Protein AF-A0A353V3M2-F1 (afdb_monomer_lite)

Secondary structure (DSSP, 8-state):
--------TTHHHH-PPPPGGGSPPPPP------HHHHHHHHHHHHHHHHTTT-------EEE-SS-EEE-

Structure (mmCIF, N/CA/C/O backbone):
data_AF-A0A353V3M2-F1
#
_entry.id   AF-A0A353V3M2-F1
#
loop_
_atom_site.group_PDB
_atom_site.id
_atom_site.type_symbol
_atom_site.label_atom_id
_atom_site.label_alt_id
_atom_site.label_comp_id
_atom_site.label_asym_id
_atom_site.label_entity_id
_atom_site.label_seq_id
_atom_site.pdbx_PDB_ins_code
_atom_site.Cartn_x
_atom_site.Cartn_y
_atom_site.Cartn_z
_atom_site.occupancy
_atom_site.B_iso_or_equiv
_atom_site.auth_seq_id
_atom_site.auth_comp_id
_atom_site.auth_asym_id
_atom_site.auth_atom_id
_atom_site.pdbx_PDB_model_num
ATOM 1 N N . TRP A 1 1 ? 11.050 18.488 -30.982 1.00 39.41 1 TRP A N 1
ATOM 2 C CA . TRP A 1 1 ? 12.243 17.786 -31.479 1.00 39.41 1 TRP A CA 1
ATOM 3 C C . TRP A 1 1 ? 12.106 16.322 -31.109 1.00 39.41 1 TRP A C 1
ATOM 5 O O . TRP A 1 1 ? 12.107 16.016 -29.927 1.00 39.41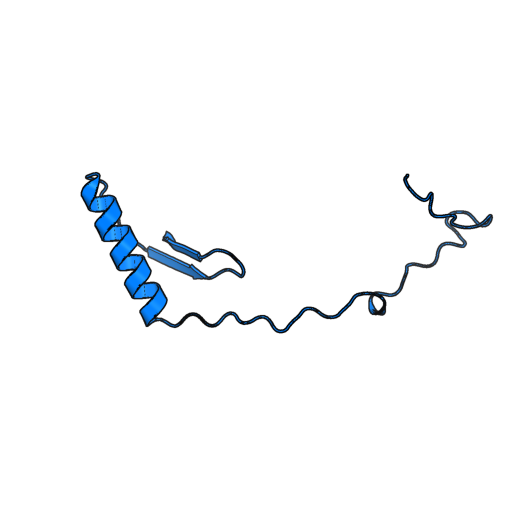 1 TRP A O 1
ATOM 15 N N . GLN A 1 2 ? 11.865 15.451 -32.087 1.00 39.41 2 GLN A N 1
ATOM 16 C CA . GLN A 1 2 ? 12.035 14.005 -31.932 1.00 39.41 2 GLN A CA 1
ATOM 17 C C . GLN A 1 2 ? 13.241 13.642 -32.790 1.00 39.41 2 GLN A C 1
ATOM 19 O O . GLN A 1 2 ? 13.241 13.930 -33.985 1.00 39.41 2 GLN A O 1
ATOM 24 N N . GLU A 1 3 ? 14.281 13.094 -32.169 1.00 55.72 3 GLU A N 1
ATOM 25 C CA . GLU A 1 3 ? 15.406 12.515 -32.895 1.00 55.72 3 GLU A CA 1
ATOM 26 C C . GLU A 1 3 ? 14.905 11.243 -33.580 1.00 55.72 3 GLU A C 1
ATOM 28 O O . GLU A 1 3 ? 14.518 10.272 -32.930 1.00 55.72 3 GLU A O 1
ATOM 33 N N . THR A 1 4 ? 14.839 11.272 -34.908 1.00 53.78 4 THR A N 1
ATOM 34 C CA . THR A 1 4 ? 14.634 10.074 -35.719 1.00 53.78 4 THR A CA 1
ATOM 35 C C . THR A 1 4 ? 15.845 9.173 -35.531 1.00 53.78 4 THR A C 1
ATOM 37 O O . THR A 1 4 ? 16.952 9.538 -35.922 1.00 53.78 4 THR A O 1
ATOM 40 N N . PHE A 1 5 ? 15.636 8.018 -34.903 1.00 62.97 5 PHE A N 1
ATOM 41 C CA . PHE A 1 5 ? 16.670 7.006 -34.731 1.00 62.97 5 PHE A CA 1
ATOM 42 C C . PHE A 1 5 ? 17.017 6.429 -36.112 1.00 62.97 5 PHE A C 1
ATOM 44 O O . PHE A 1 5 ? 16.172 5.803 -36.753 1.00 62.97 5 PHE A O 1
ATOM 51 N N . ASP A 1 6 ? 18.222 6.711 -36.607 1.00 61.41 6 ASP A N 1
ATOM 52 C CA . ASP A 1 6 ? 18.713 6.205 -37.891 1.00 61.41 6 ASP A CA 1
ATOM 53 C C . ASP A 1 6 ? 19.169 4.748 -37.720 1.00 61.41 6 ASP A C 1
ATOM 55 O O . ASP A 1 6 ? 20.144 4.464 -37.025 1.00 61.41 6 ASP A O 1
ATOM 59 N N . PHE A 1 7 ? 18.438 3.816 -38.332 1.00 60.97 7 PHE A N 1
ATOM 60 C CA . PHE A 1 7 ? 18.732 2.381 -38.280 1.00 60.97 7 PHE A CA 1
ATOM 61 C C . PHE A 1 7 ? 19.760 1.930 -39.338 1.00 60.97 7 PHE A C 1
ATOM 63 O O . PHE A 1 7 ? 20.041 0.736 -39.449 1.00 60.97 7 PHE A O 1
ATOM 70 N N . GLY A 1 8 ? 20.348 2.860 -40.101 1.00 61.78 8 GLY A N 1
ATOM 71 C CA . GLY A 1 8 ? 21.293 2.560 -41.175 1.00 61.78 8 GLY A CA 1
ATOM 72 C C . GLY A 1 8 ? 20.628 1.964 -42.425 1.00 61.78 8 GLY A C 1
ATOM 73 O O . GLY A 1 8 ? 19.474 1.537 -42.423 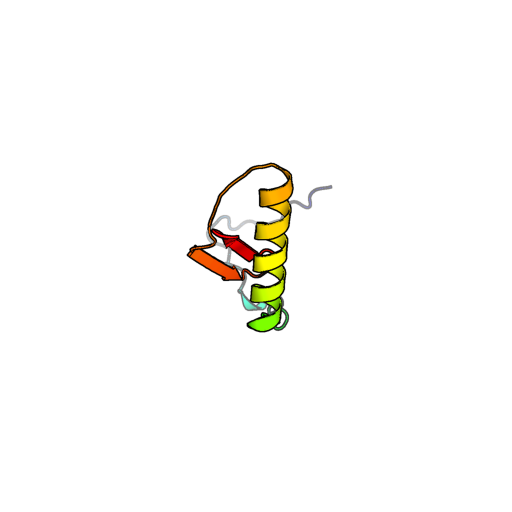1.00 61.78 8 GLY A O 1
ATOM 74 N N . GLN A 1 9 ? 21.366 1.917 -43.539 1.00 62.53 9 GLN A N 1
ATOM 75 C CA . GLN A 1 9 ? 20.829 1.542 -44.861 1.00 62.53 9 GLN A CA 1
ATOM 76 C C . GLN A 1 9 ? 20.554 0.036 -45.071 1.00 62.53 9 GLN A C 1
ATOM 78 O O . GLN A 1 9 ? 20.216 -0.372 -46.178 1.00 62.53 9 GLN A O 1
ATOM 83 N N . GLY A 1 10 ? 20.685 -0.800 -44.037 1.00 61.38 10 GLY A N 1
ATOM 84 C CA . GLY A 1 10 ? 20.481 -2.254 -44.126 1.00 61.38 10 GLY A CA 1
ATOM 85 C C . GLY A 1 10 ? 19.066 -2.739 -43.786 1.00 61.38 10 GLY A C 1
ATOM 86 O O . GLY A 1 10 ? 18.827 -3.944 -43.749 1.00 61.38 10 GLY A O 1
ATOM 87 N N . GLY A 1 11 ? 18.125 -1.828 -43.513 1.00 62.25 11 GLY A N 1
ATOM 88 C CA . GLY A 1 11 ? 16.751 -2.187 -43.149 1.00 62.25 11 GLY A CA 1
ATOM 89 C C . GLY A 1 11 ? 16.674 -3.081 -41.902 1.00 62.25 11 GLY A C 1
ATOM 90 O O . GLY A 1 11 ? 17.563 -3.073 -41.052 1.00 62.25 11 GLY A O 1
ATOM 91 N N . ALA A 1 12 ? 15.607 -3.877 -41.790 1.00 58.41 12 ALA A N 1
ATOM 92 C CA . ALA A 1 12 ? 15.398 -4.788 -40.659 1.00 58.41 12 ALA A CA 1
ATOM 93 C C . ALA A 1 12 ? 16.496 -5.866 -40.511 1.00 58.41 12 ALA A C 1
ATOM 95 O O . ALA A 1 12 ? 16.653 -6.412 -39.424 1.00 58.41 12 ALA A O 1
ATOM 96 N N . GLU A 1 13 ? 17.266 -6.153 -41.569 1.00 60.25 13 GLU A N 1
ATOM 97 C CA . GLU A 1 13 ? 18.342 -7.158 -41.563 1.00 60.25 13 GLU A CA 1
ATOM 98 C C . GLU A 1 13 ? 19.624 -6.676 -40.861 1.00 60.25 13 GLU A C 1
ATOM 100 O O . GLU A 1 13 ? 20.393 -7.496 -40.362 1.00 60.25 13 GLU A O 1
ATOM 105 N N . ALA A 1 14 ? 19.847 -5.359 -40.770 1.00 67.06 14 ALA A N 1
ATOM 106 C CA . ALA A 1 14 ? 20.982 -4.774 -40.045 1.00 67.06 14 ALA A CA 1
ATOM 107 C C . ALA A 1 14 ? 20.642 -4.355 -38.603 1.00 67.06 14 ALA A C 1
ATOM 109 O O . ALA A 1 14 ? 21.537 -4.006 -37.830 1.00 67.06 14 ALA A O 1
ATOM 110 N N . PHE A 1 15 ? 19.362 -4.386 -38.223 1.00 70.69 15 PHE A N 1
ATOM 111 C CA . PHE A 1 15 ? 18.934 -4.010 -36.883 1.00 70.69 15 PHE A CA 1
ATOM 112 C C . PHE A 1 15 ? 19.250 -5.118 -35.873 1.00 70.69 15 PHE A C 1
ATOM 114 O O . PHE A 1 15 ? 18.639 -6.185 -35.872 1.00 70.69 15 PHE A O 1
ATOM 121 N N . GLN A 1 16 ? 20.194 -4.850 -34.973 1.00 76.19 16 GLN A N 1
ATOM 122 C CA . GLN A 1 16 ? 20.468 -5.709 -33.824 1.00 76.19 16 GLN A CA 1
ATOM 123 C C . GLN A 1 16 ? 19.686 -5.215 -32.609 1.00 76.19 16 GLN A C 1
ATOM 125 O O . GLN A 1 16 ? 19.731 -4.030 -32.273 1.00 76.19 16 GLN A O 1
ATOM 130 N N . LEU A 1 17 ? 18.986 -6.127 -31.926 1.00 82.06 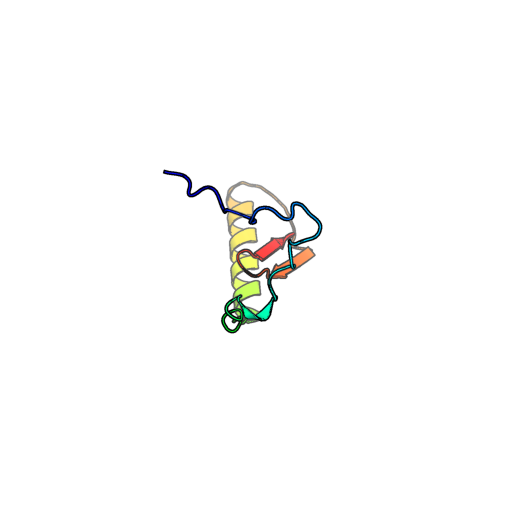17 LEU A N 1
ATOM 131 C CA . LEU A 1 17 ? 18.260 -5.787 -30.708 1.00 82.06 17 LEU A CA 1
ATOM 132 C C . LEU A 1 17 ? 19.257 -5.282 -29.647 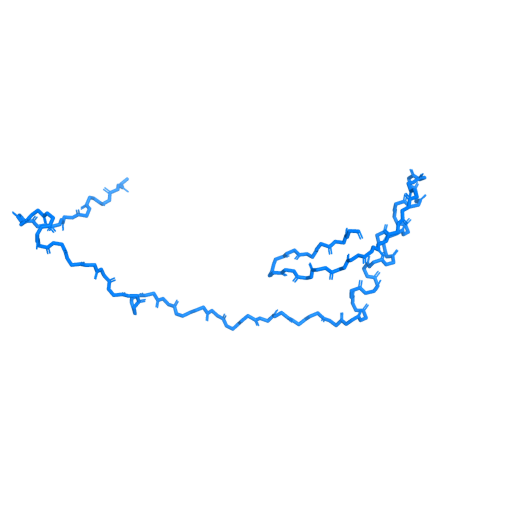1.00 82.06 17 LEU A C 1
ATOM 134 O O . LEU A 1 17 ? 20.209 -6.001 -29.326 1.00 82.06 17 LEU A O 1
ATOM 138 N N . PRO A 1 18 ? 19.057 -4.078 -29.081 1.00 85.06 18 PRO A N 1
ATOM 139 C CA . PRO A 1 18 ? 19.942 -3.567 -28.048 1.00 85.06 18 PRO A CA 1
ATOM 140 C C . PRO A 1 18 ? 19.951 -4.505 -26.830 1.00 85.06 18 PRO A C 1
ATOM 142 O O . PRO A 1 18 ? 18.892 -4.987 -26.412 1.00 85.06 18 PRO A O 1
ATOM 145 N N . PRO A 1 19 ? 21.125 -4.770 -26.230 1.00 88.69 19 PRO A N 1
ATOM 146 C CA . PRO A 1 19 ? 21.209 -5.649 -25.076 1.00 88.69 19 PRO A CA 1
ATOM 147 C C . PRO A 1 19 ? 20.541 -5.009 -23.853 1.00 88.69 19 PRO A C 1
ATOM 149 O O . PRO A 1 19 ? 20.704 -3.819 -23.581 1.00 88.69 19 PRO A O 1
ATOM 152 N N . VAL A 1 20 ? 19.861 -5.827 -23.042 1.00 89.12 20 VAL A N 1
ATOM 153 C CA . VAL A 1 20 ? 19.208 -5.387 -21.790 1.00 89.12 20 VAL A CA 1
ATOM 154 C C . VAL A 1 20 ? 20.183 -4.780 -20.772 1.00 89.12 20 VAL A C 1
ATOM 156 O O . VAL A 1 20 ? 19.763 -4.032 -19.896 1.00 89.12 20 VAL A O 1
ATOM 159 N N . GLY A 1 21 ? 21.487 -5.048 -20.910 1.00 92.56 21 GLY A N 1
ATOM 160 C CA . GLY A 1 21 ? 22.549 -4.464 -20.082 1.00 92.56 21 GLY A CA 1
ATOM 161 C C . GLY A 1 21 ? 22.743 -2.953 -20.254 1.00 92.56 21 GLY A C 1
ATOM 162 O O . GLY A 1 21 ? 23.477 -2.352 -19.478 1.00 92.56 21 GLY A O 1
ATOM 163 N N . LEU A 1 22 ? 22.083 -2.327 -21.235 1.00 92.12 22 LEU A N 1
ATOM 164 C CA . LEU A 1 22 ? 22.018 -0.865 -21.347 1.00 92.12 22 LEU A CA 1
ATOM 165 C C . LEU A 1 22 ? 21.071 -0.236 -20.311 1.00 92.12 22 LEU A C 1
ATOM 167 O O . LEU A 1 22 ? 21.140 0.968 -20.062 1.00 92.12 22 LEU A O 1
ATOM 171 N N . LEU A 1 23 ? 20.178 -1.029 -19.710 1.00 94.38 23 LEU A N 1
ATOM 172 C CA . LEU A 1 23 ? 19.273 -0.563 -18.667 1.00 94.38 23 LEU A CA 1
ATOM 173 C C . LEU A 1 23 ? 20.007 -0.465 -17.328 1.00 94.38 23 LEU A C 1
ATOM 175 O O . LEU A 1 23 ? 20.818 -1.318 -16.969 1.00 94.38 23 LEU A O 1
ATOM 179 N N . LYS A 1 24 ? 19.670 0.561 -16.544 1.00 94.06 24 LYS A N 1
ATOM 180 C CA . LYS A 1 24 ? 20.111 0.634 -15.148 1.00 94.06 24 LYS A CA 1
ATOM 181 C C . LYS A 1 24 ? 19.378 -0.444 -14.339 1.00 94.06 24 LYS A C 1
ATOM 183 O O . LYS A 1 24 ? 18.165 -0.586 -14.517 1.00 94.06 24 LYS A O 1
ATOM 188 N N . PRO A 1 25 ? 20.065 -1.174 -13.442 1.00 91.56 25 PRO A N 1
ATOM 189 C CA . PRO A 1 25 ? 19.388 -2.101 -12.547 1.00 91.56 25 PRO A CA 1
ATOM 190 C C . PRO A 1 25 ? 18.384 -1.336 -11.668 1.00 91.56 25 PRO A C 1
ATOM 192 O O . PRO A 1 25 ? 18.617 -0.162 -11.355 1.00 91.56 25 PRO A O 1
ATOM 195 N N . PRO A 1 26 ? 17.268 -1.970 -11.268 1.00 89.12 26 PRO A N 1
ATOM 196 C CA . PRO A 1 26 ? 16.320 -1.336 -10.366 1.00 89.12 26 PRO A CA 1
ATOM 197 C C . PRO A 1 26 ? 17.008 -1.003 -9.040 1.00 89.12 26 PRO A C 1
ATOM 199 O O . PRO A 1 26 ? 17.871 -1.746 -8.564 1.00 89.12 26 PRO A O 1
ATOM 202 N N . ALA A 1 27 ? 16.607 0.111 -8.429 1.00 88.38 27 ALA A N 1
ATOM 203 C CA . ALA A 1 27 ? 16.988 0.385 -7.052 1.00 88.38 27 ALA A CA 1
ATOM 204 C C . ALA A 1 27 ? 16.459 -0.740 -6.137 1.00 88.38 27 ALA A C 1
ATOM 206 O O . ALA A 1 27 ? 15.424 -1.339 -6.455 1.00 88.38 27 ALA A O 1
ATOM 207 N N . PRO A 1 28 ? 17.133 -1.036 -5.009 1.00 84.12 28 PRO A N 1
ATOM 208 C CA . PRO A 1 28 ? 16.628 -1.993 -4.034 1.00 84.12 28 PRO A CA 1
ATOM 209 C C . PRO A 1 28 ? 15.184 -1.653 -3.651 1.00 84.12 28 PRO A C 1
ATOM 211 O O . PRO A 1 28 ? 14.894 -0.537 -3.221 1.00 84.12 28 PRO A O 1
ATOM 214 N N . ALA A 1 29 ? 14.272 -2.605 -3.835 1.00 75.19 29 ALA A N 1
ATOM 215 C CA . ALA A 1 29 ? 12.883 -2.423 -3.447 1.00 75.19 29 ALA A CA 1
ATOM 216 C C . ALA A 1 29 ? 12.763 -2.581 -1.927 1.00 75.19 29 ALA A C 1
ATOM 218 O O . ALA A 1 29 ? 12.913 -3.681 -1.394 1.00 75.19 29 ALA A O 1
ATOM 219 N N . GLU A 1 30 ? 12.469 -1.493 -1.219 1.00 70.31 30 GLU A N 1
ATOM 220 C CA . GLU A 1 30 ? 12.109 -1.562 0.196 1.00 70.31 30 GLU A CA 1
ATOM 221 C C . GLU A 1 30 ? 10.600 -1.748 0.340 1.00 70.31 30 GLU A C 1
ATOM 223 O O . GLU A 1 30 ? 9.846 -0.801 0.546 1.00 70.31 30 GLU A O 1
ATOM 228 N N . LEU A 1 31 ? 10.143 -2.998 0.254 1.00 66.56 31 LEU A N 1
ATOM 229 C CA . LEU A 1 31 ? 8.788 -3.347 0.673 1.00 66.56 31 LEU A CA 1
ATOM 230 C C . LEU A 1 31 ? 8.806 -3.771 2.147 1.00 66.56 31 LEU A C 1
ATOM 232 O O . LEU A 1 31 ? 8.630 -4.940 2.480 1.00 66.56 31 LEU A O 1
ATOM 236 N N . LYS A 1 32 ? 9.090 -2.830 3.050 1.00 74.69 32 LYS A N 1
ATOM 237 C CA . LYS A 1 32 ? 9.040 -3.087 4.495 1.00 74.69 32 LYS A CA 1
ATOM 238 C C . LYS A 1 32 ? 7.865 -2.335 5.099 1.00 74.69 32 LYS A C 1
ATOM 240 O O . LYS A 1 32 ? 7.983 -1.169 5.453 1.00 74.69 32 LYS A O 1
ATOM 245 N N . ARG A 1 33 ? 6.725 -3.019 5.189 1.00 86.31 33 ARG A N 1
ATOM 246 C CA . ARG A 1 33 ? 5.610 -2.626 6.055 1.00 86.31 33 ARG A CA 1
ATOM 247 C C . ARG A 1 33 ? 5.500 -3.636 7.174 1.00 86.31 33 ARG A C 1
ATOM 249 O O . ARG A 1 33 ? 5.526 -4.839 6.906 1.00 86.31 33 ARG A O 1
ATOM 256 N N . THR A 1 34 ? 5.411 -3.162 8.408 1.00 92.12 34 THR A N 1
ATOM 257 C CA . THR A 1 34 ? 5.201 -4.070 9.533 1.00 92.12 34 THR A CA 1
ATOM 258 C C . THR A 1 34 ? 3.738 -4.485 9.602 1.00 92.12 34 THR A C 1
ATOM 260 O O . THR A 1 34 ? 2.845 -3.837 9.047 1.00 92.12 34 THR A O 1
ATOM 263 N N . ARG A 1 35 ? 3.474 -5.601 10.280 1.00 91.56 35 ARG A N 1
ATOM 264 C CA . ARG A 1 35 ? 2.105 -6.078 10.473 1.00 91.56 35 ARG A CA 1
ATOM 265 C C . ARG A 1 35 ? 1.291 -5.088 11.304 1.00 91.56 35 ARG A C 1
ATOM 267 O O . ARG A 1 35 ? 0.108 -4.907 11.037 1.00 91.56 35 ARG A O 1
ATOM 274 N N . GLU A 1 36 ? 1.940 -4.439 12.259 1.00 95.19 36 GLU A N 1
ATOM 275 C CA . GLU A 1 36 ? 1.371 -3.425 13.141 1.00 95.19 36 GLU A CA 1
ATOM 276 C C . GLU A 1 36 ? 0.941 -2.191 12.335 1.00 95.19 36 GLU A C 1
ATOM 278 O O . GLU A 1 36 ? -0.219 -1.801 12.402 1.00 95.19 36 GLU A O 1
ATOM 283 N N . GLU A 1 37 ? 1.806 -1.657 11.459 1.00 95.50 37 GLU A N 1
ATOM 284 C CA . GLU A 1 37 ? 1.453 -0.519 10.591 1.00 95.50 37 GLU A CA 1
ATOM 285 C C . GLU A 1 37 ? 0.225 -0.809 9.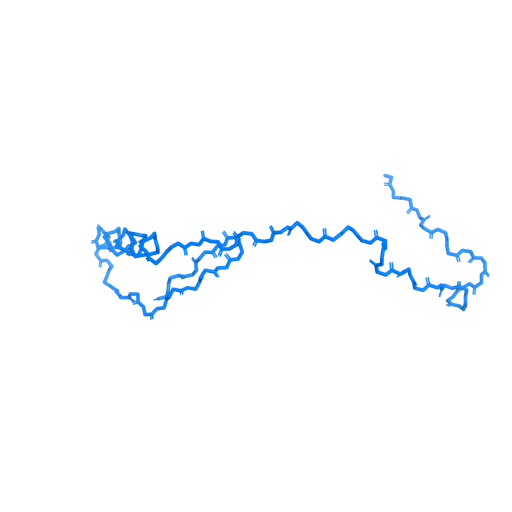714 1.00 95.50 37 GLU A C 1
ATOM 287 O O . GLU A 1 37 ? -0.617 0.064 9.479 1.00 95.50 37 GLU A O 1
ATOM 292 N N . LEU A 1 38 ? 0.129 -2.035 9.190 1.00 96.06 38 LEU A N 1
ATOM 293 C CA . LEU A 1 38 ? -0.996 -2.452 8.358 1.00 96.06 38 LEU A CA 1
ATOM 294 C C . LEU A 1 38 ? -2.290 -2.564 9.169 1.00 96.06 38 LEU A C 1
ATOM 296 O O . LEU A 1 38 ? -3.348 -2.194 8.655 1.00 96.06 38 LEU A O 1
ATOM 300 N N . GLN A 1 39 ? -2.208 -3.043 10.413 1.00 95.50 39 GLN A N 1
ATOM 301 C CA . GLN A 1 39 ? -3.343 -3.143 11.329 1.00 95.50 39 GLN A CA 1
ATOM 302 C C . GLN A 1 39 ? -3.847 -1.765 11.753 1.00 95.50 39 GLN A C 1
ATOM 304 O O . GLN A 1 39 ? -5.040 -1.506 11.617 1.00 95.50 39 GLN A O 1
ATOM 309 N N . ASP A 1 40 ? -2.958 -0.856 12.150 1.00 97.12 40 ASP A N 1
ATOM 310 C CA . ASP A 1 40 ? -3.326 0.509 12.545 1.00 97.12 40 ASP A CA 1
ATOM 311 C C . ASP A 1 40 ? -4.059 1.240 11.411 1.00 97.12 40 ASP A C 1
ATOM 313 O O . ASP A 1 40 ? -5.085 1.898 11.612 1.00 97.12 40 ASP A O 1
ATOM 317 N N . LYS A 1 41 ? -3.572 1.079 10.174 1.00 96.94 41 LYS A N 1
ATOM 318 C CA . LYS A 1 41 ? -4.241 1.610 8.978 1.00 96.94 41 LYS A CA 1
ATOM 319 C C . LYS A 1 41 ? -5.600 0.955 8.734 1.00 96.94 41 LYS A C 1
ATOM 321 O O . LYS A 1 41 ? -6.551 1.666 8.414 1.00 96.94 41 LYS A O 1
ATOM 326 N N . ALA A 1 42 ? -5.708 -0.363 8.898 1.00 96.56 42 ALA A N 1
ATOM 327 C CA . ALA A 1 42 ? -6.977 -1.077 8.766 1.00 96.56 42 ALA A CA 1
ATOM 328 C C . ALA A 1 42 ? -8.015 -0.568 9.781 1.00 96.56 42 ALA A C 1
ATOM 330 O O . ALA A 1 42 ? -9.174 -0.344 9.430 1.00 96.56 42 ALA A O 1
ATOM 331 N N . GLU A 1 43 ? -7.606 -0.320 11.026 1.00 95.75 43 GLU A N 1
ATOM 332 C CA . GLU A 1 43 ? -8.479 0.256 12.051 1.00 95.75 43 GLU A CA 1
ATOM 333 C C . GLU A 1 43 ? -8.932 1.668 11.687 1.00 95.75 43 GLU A C 1
ATOM 335 O O . GLU A 1 43 ? -10.121 1.980 11.789 1.00 95.75 43 GLU A O 1
ATOM 340 N N . ALA A 1 44 ? -8.010 2.505 11.205 1.00 96.88 44 ALA A N 1
ATOM 341 C CA . ALA A 1 44 ? -8.325 3.858 10.768 1.00 96.88 44 ALA A CA 1
ATOM 342 C C . ALA A 1 44 ? -9.351 3.869 9.623 1.00 96.88 44 ALA A C 1
ATOM 344 O O . ALA A 1 44 ? -10.294 4.659 9.668 1.00 96.88 44 ALA A O 1
ATOM 345 N N . ILE A 1 45 ? -9.205 2.977 8.635 1.00 96.44 45 ILE A N 1
ATOM 346 C CA . ILE A 1 45 ? -10.165 2.826 7.530 1.00 96.44 45 ILE A CA 1
ATOM 347 C C . ILE A 1 45 ? -11.543 2.440 8.075 1.00 96.44 45 ILE A C 1
ATOM 349 O O . ILE A 1 45 ? -12.523 3.120 7.774 1.00 96.44 45 ILE A O 1
ATOM 353 N N . ARG A 1 46 ? -11.624 1.407 8.927 1.00 95.06 46 ARG A N 1
ATOM 354 C CA . ARG A 1 46 ? -12.897 0.964 9.525 1.00 95.06 46 ARG A CA 1
ATOM 355 C C . ARG A 1 46 ? -13.587 2.083 10.299 1.00 95.06 46 ARG A C 1
ATOM 357 O O . ARG A 1 46 ? -14.772 2.319 10.090 1.00 95.06 46 ARG A O 1
ATOM 364 N N . ARG A 1 47 ? -12.845 2.798 11.150 1.00 95.50 47 ARG A N 1
ATOM 365 C CA . ARG A 1 47 ? -13.396 3.909 11.937 1.00 95.50 47 ARG A CA 1
ATOM 366 C C . ARG A 1 47 ? -13.925 5.022 11.037 1.00 95.50 47 ARG A C 1
ATOM 368 O O . ARG A 1 47 ? -15.014 5.524 11.277 1.00 95.50 47 ARG A O 1
ATOM 375 N N . ARG A 1 48 ? -13.182 5.389 9.988 1.00 97.00 48 ARG A N 1
ATOM 376 C CA . ARG A 1 48 ? -13.630 6.425 9.049 1.00 97.00 48 ARG A CA 1
ATOM 377 C C . ARG A 1 48 ? -14.876 6.015 8.281 1.00 97.00 48 ARG A C 1
ATOM 379 O O . ARG A 1 48 ? -15.746 6.851 8.126 1.00 97.00 48 ARG A O 1
ATOM 386 N N . LEU A 1 49 ? -15.000 4.762 7.848 1.00 96.81 49 LEU A N 1
ATOM 387 C CA . LEU A 1 49 ? -16.218 4.285 7.183 1.00 96.81 49 LEU A CA 1
ATOM 388 C C . LEU A 1 49 ? -17.442 4.335 8.112 1.00 96.81 49 LEU A C 1
ATOM 390 O O . LEU A 1 49 ? -18.508 4.777 7.688 1.00 96.81 49 LEU A O 1
ATOM 394 N N . GLN A 1 50 ? -17.270 3.984 9.390 1.00 96.69 50 GLN A N 1
ATOM 395 C CA . GLN A 1 50 ? -18.338 4.068 10.393 1.00 96.69 50 GLN A CA 1
ATOM 396 C C . GLN A 1 50 ? -18.855 5.498 10.608 1.00 96.69 50 GLN A C 1
ATOM 398 O O . GLN A 1 50 ? -20.047 5.675 10.838 1.00 96.69 50 GLN A O 1
ATOM 403 N N . GLU A 1 51 ? -18.000 6.522 10.492 1.00 97.31 51 GLU A N 1
ATOM 404 C CA . GLU A 1 51 ? -18.417 7.936 10.572 1.00 97.31 51 GLU A CA 1
ATOM 405 C C . GLU A 1 51 ? -19.403 8.334 9.457 1.00 97.31 51 GLU A C 1
ATOM 407 O O . GLU A 1 51 ? -20.134 9.309 9.612 1.00 97.31 51 GLU A O 1
ATOM 412 N N . PHE A 1 52 ? -19.447 7.577 8.358 1.00 97.75 52 PHE A N 1
ATOM 413 C CA . PHE A 1 52 ? -20.396 7.748 7.254 1.00 97.75 52 PHE A CA 1
ATOM 414 C C . PHE A 1 52 ? -21.509 6.689 7.256 1.00 97.75 52 PHE A C 1
ATOM 416 O O . PHE A 1 52 ? -22.156 6.495 6.230 1.00 97.75 52 PHE A O 1
ATOM 423 N N . GLU A 1 53 ? -21.704 5.973 8.370 1.00 96.69 53 GLU A N 1
ATOM 424 C CA . GLU A 1 53 ? -22.693 4.889 8.501 1.00 96.69 53 GLU A CA 1
ATOM 425 C C . GLU A 1 53 ? -22.472 3.739 7.494 1.00 96.69 53 GLU A C 1
ATOM 427 O O . GLU A 1 53 ? -23.390 2.991 7.157 1.00 96.69 53 GLU A O 1
ATOM 432 N N . VAL A 1 54 ? -21.232 3.572 7.013 1.00 97.00 54 VAL A N 1
ATOM 433 C CA . VAL A 1 54 ? -20.850 2.483 6.107 1.00 97.00 54 VAL A CA 1
ATOM 434 C C . VAL A 1 54 ? -20.305 1.313 6.919 1.00 97.00 54 VAL A C 1
ATOM 436 O O . VAL A 1 54 ? -19.207 1.371 7.480 1.00 97.00 54 VAL A O 1
ATOM 439 N N . GLU A 1 55 ? -21.062 0.218 6.948 1.00 91.44 55 GLU A N 1
ATOM 440 C CA . GLU A 1 55 ? -20.645 -1.034 7.575 1.00 91.44 55 GLU A CA 1
ATOM 441 C C . GLU A 1 55 ? -19.826 -1.907 6.617 1.00 91.44 55 GLU A C 1
ATOM 443 O O . GLU A 1 55 ? -20.172 -2.100 5.451 1.00 91.44 55 GLU A O 1
ATOM 448 N N . GLY A 1 56 ? -18.732 -2.477 7.123 1.00 88.81 56 GLY A N 1
ATOM 449 C CA . GLY A 1 56 ? -17.860 -3.345 6.345 1.00 88.81 56 GLY A CA 1
ATOM 450 C C . GLY A 1 56 ? -16.772 -3.992 7.193 1.00 88.81 56 GLY A C 1
ATOM 451 O O . GLY A 1 56 ? -16.497 -3.583 8.324 1.00 88.81 56 GLY A O 1
ATOM 452 N N . ARG A 1 57 ? -16.134 -5.022 6.637 1.00 92.81 57 ARG A N 1
ATOM 453 C CA . ARG A 1 57 ? -14.989 -5.700 7.251 1.00 92.81 57 ARG A CA 1
ATOM 454 C C . ARG A 1 57 ? -13.879 -5.846 6.227 1.00 92.81 57 ARG A C 1
ATOM 456 O O . ARG A 1 57 ? -14.159 -6.182 5.086 1.00 92.81 57 ARG A O 1
ATOM 463 N N . ILE A 1 58 ? -12.646 -5.654 6.680 1.00 94.56 58 ILE A N 1
ATOM 464 C CA . ILE A 1 58 ? -11.461 -5.924 5.870 1.00 94.56 58 ILE A CA 1
ATOM 465 C C . ILE A 1 58 ? -11.197 -7.431 5.922 1.00 94.56 58 ILE A C 1
ATOM 467 O O . ILE A 1 58 ? -10.984 -7.986 7.003 1.00 94.56 58 ILE A O 1
ATOM 471 N N . VAL A 1 59 ? -11.254 -8.086 4.771 1.00 95.81 59 VAL A N 1
ATOM 472 C CA . VAL A 1 59 ? -10.990 -9.511 4.560 1.00 95.81 59 VAL A CA 1
ATOM 473 C C . VAL A 1 59 ? -9.567 -9.768 4.073 1.00 95.81 59 VAL A C 1
ATOM 475 O O . VAL A 1 59 ? -9.029 -10.840 4.346 1.00 95.81 59 VAL A O 1
ATOM 478 N N . GLN A 1 60 ? -8.939 -8.798 3.402 1.00 95.00 60 GLN A N 1
ATOM 479 C CA . GLN A 1 60 ? -7.587 -8.949 2.867 1.00 95.00 60 GLN A CA 1
ATOM 480 C C . GLN A 1 60 ? -6.800 -7.635 2.913 1.00 95.00 60 GLN A C 1
ATOM 482 O O . GLN A 1 60 ? -7.339 -6.552 2.701 1.00 95.00 60 GLN A O 1
ATOM 487 N N . VAL A 1 61 ? -5.492 -7.747 3.169 1.00 95.56 61 VAL A N 1
ATOM 488 C CA . VAL A 1 61 ? -4.543 -6.632 3.083 1.00 95.56 61 VAL A CA 1
ATOM 489 C C . VAL A 1 61 ? -3.397 -7.033 2.165 1.00 95.56 61 VAL A C 1
ATOM 491 O O . VAL A 1 61 ? -2.660 -7.969 2.473 1.00 95.56 61 VAL A O 1
ATOM 494 N N . SER A 1 62 ? -3.232 -6.300 1.066 1.00 94.62 62 SER A N 1
ATOM 495 C CA . SER A 1 62 ? -2.252 -6.603 0.018 1.00 94.62 62 SER A CA 1
ATOM 496 C C . SER A 1 62 ? -1.360 -5.384 -0.244 1.00 94.62 62 SER A C 1
ATOM 498 O O . SER A 1 62 ? -1.744 -4.488 -1.004 1.00 94.62 62 SER A O 1
ATOM 500 N N . PRO A 1 63 ? -0.175 -5.302 0.394 1.00 93.62 63 PRO A N 1
ATOM 501 C CA . PRO A 1 63 ? 0.798 -4.245 0.136 1.00 93.62 63 PRO A CA 1
ATOM 502 C C . PRO A 1 63 ? 1.412 -4.404 -1.256 1.00 93.62 63 PRO A C 1
ATOM 504 O O . PRO A 1 63 ? 2.052 -5.408 -1.556 1.00 93.62 63 PRO A O 1
ATOM 507 N N . GLY A 1 64 ? 1.229 -3.402 -2.107 1.00 90.88 64 GLY A N 1
ATOM 508 C CA . GLY A 1 64 ? 1.920 -3.264 -3.381 1.00 90.88 64 GLY A CA 1
ATOM 509 C C . GLY A 1 64 ? 3.089 -2.275 -3.292 1.00 90.88 64 GLY A C 1
ATOM 510 O O . GLY A 1 64 ? 3.289 -1.630 -2.261 1.00 90.88 64 GLY A O 1
ATOM 511 N N . PRO A 1 65 ? 3.858 -2.110 -4.383 1.00 88.44 65 PRO A N 1
ATOM 512 C CA . PRO A 1 65 ? 5.028 -1.228 -4.406 1.00 88.44 65 PRO A CA 1
ATOM 513 C C . PRO A 1 65 ? 4.713 0.239 -4.095 1.00 88.44 65 PRO A C 1
ATOM 515 O O . PRO A 1 65 ? 5.529 0.932 -3.498 1.00 88.44 65 PRO A O 1
ATOM 518 N N . ILE A 1 66 ? 3.533 0.708 -4.513 1.00 89.31 66 ILE A N 1
ATOM 519 C CA . ILE A 1 66 ? 3.116 2.114 -4.392 1.00 89.31 66 ILE A CA 1
ATOM 520 C C . ILE A 1 66 ? 1.891 2.258 -3.484 1.00 89.31 66 ILE A C 1
ATOM 522 O O . ILE A 1 66 ? 1.833 3.161 -2.653 1.00 89.31 66 ILE A O 1
ATOM 526 N N . ILE A 1 67 ? 0.914 1.362 -3.632 1.00 93.12 67 ILE A N 1
ATOM 527 C CA . ILE A 1 67 ? -0.353 1.386 -2.894 1.00 93.12 67 ILE A CA 1
ATOM 528 C C . ILE A 1 67 ? -0.544 0.102 -2.093 1.00 93.12 67 ILE A C 1
ATOM 530 O O . ILE A 1 67 ? 0.058 -0.920 -2.397 1.00 93.12 67 ILE A O 1
ATOM 534 N N . THR A 1 68 ? -1.410 0.141 -1.085 1.00 94.88 68 THR A N 1
ATOM 535 C CA . THR A 1 68 ? -1.852 -1.045 -0.340 1.00 94.88 68 THR A CA 1
ATOM 536 C C . THR A 1 68 ? -3.352 -1.208 -0.533 1.00 94.88 68 THR A C 1
ATOM 538 O O . THR A 1 68 ? -4.096 -0.259 -0.290 1.00 94.88 68 THR A O 1
ATOM 541 N N . SER A 1 69 ? -3.779 -2.390 -0.979 1.00 96.19 69 SER A N 1
ATOM 542 C CA . SER A 1 69 ? -5.198 -2.737 -1.075 1.00 96.19 69 SER A CA 1
ATOM 543 C C . SER A 1 69 ? -5.711 -3.214 0.283 1.00 96.19 69 SER A C 1
ATOM 545 O O . SER A 1 69 ? -5.040 -4.013 0.942 1.00 96.19 69 SER A O 1
ATOM 547 N N . TYR A 1 70 ? -6.884 -2.722 0.676 1.00 96.69 70 TYR A N 1
ATOM 548 C CA . TYR A 1 70 ? -7.666 -3.187 1.818 1.00 96.69 70 TYR A CA 1
ATOM 549 C C . TYR A 1 70 ? -9.046 -3.540 1.274 1.00 96.69 70 TYR A C 1
ATOM 551 O O . TYR A 1 70 ? -9.800 -2.645 0.895 1.00 96.69 70 TYR A O 1
ATOM 559 N N . GLU A 1 71 ? -9.317 -4.835 1.178 1.00 94.12 71 GLU A N 1
ATOM 560 C CA . GLU A 1 71 ? -10.573 -5.393 0.659 1.00 94.12 71 GLU A CA 1
ATOM 561 C C . GLU A 1 71 ? -11.476 -5.796 1.806 1.00 94.12 71 GLU A C 1
ATOM 563 O O . GLU A 1 71 ? -10.922 -6.362 2.776 1.00 9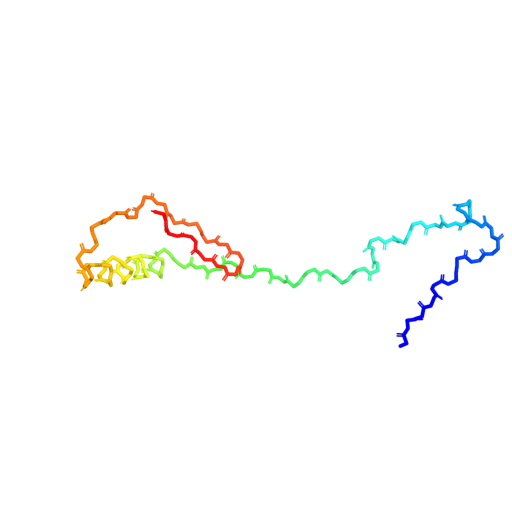4.12 71 GLU A O 1
#

pLDDT: mean 84.5, std 15.31, range [39.41, 97.75]

Sequence (71 aa):
WQETFDFGQGGAEAFQLPPVGLLKPPAPAELKRTREELQDKAEAIRRRLQEFEVEGRIVQVSPGPIITSYE

Radius of gyration: 24.18 Å; chains: 1; bounding box: 45×27×58 Å

Foldseek 3Di:
DDPDDDQDPPPPVSDDDDDPVVDDDDDDQPPDDDPVNQVVVLVVVCVVCVVVVHDDHFPDWADDSPDIDTD